Protein AF-A0A1V4WQD2-F1 (afdb_monomer_lite)

Structure (mmCIF, N/CA/C/O backbone):
data_AF-A0A1V4WQD2-F1
#
_entry.id   AF-A0A1V4WQD2-F1
#
loop_
_atom_site.group_PDB
_atom_site.id
_atom_site.type_symbol
_atom_site.label_atom_id
_atom_site.label_alt_id
_atom_site.label_comp_id
_atom_site.label_asym_id
_atom_site.label_entity_id
_atom_site.label_seq_id
_atom_site.pdbx_PDB_ins_code
_atom_site.Cartn_x
_atom_site.Cartn_y
_atom_site.Cartn_z
_atom_site.occupancy
_atom_site.B_iso_or_equiv
_atom_site.auth_seq_id
_atom_site.auth_comp_id
_atom_site.auth_asym_id
_atom_site.auth_atom_id
_atom_site.pdbx_PDB_model_num
ATOM 1 N N . MET A 1 1 ? 2.111 0.307 -29.777 1.00 83.81 1 MET A N 1
ATOM 2 C CA . MET A 1 1 ? 3.074 1.424 -29.918 1.00 83.81 1 MET A CA 1
ATOM 3 C C . MET A 1 1 ? 4.404 0.947 -29.362 1.00 83.81 1 MET A C 1
ATOM 5 O O . MET A 1 1 ? 4.352 0.150 -28.430 1.00 83.81 1 MET A O 1
ATOM 9 N N . PRO A 1 2 ? 5.554 1.345 -29.926 1.00 93.31 2 PRO A N 1
ATOM 10 C CA . PRO A 1 2 ? 6.837 0.955 -29.360 1.00 93.31 2 PRO A CA 1
ATOM 11 C C . PRO A 1 2 ? 7.039 1.595 -27.981 1.00 93.31 2 PRO A C 1
ATOM 13 O O . PRO A 1 2 ? 6.457 2.643 -27.670 1.00 93.31 2 PRO A O 1
ATOM 16 N N . CYS A 1 3 ? 7.816 0.911 -27.145 1.00 96.25 3 CYS A N 1
ATOM 17 C CA . CYS A 1 3 ? 8.108 1.308 -25.774 1.00 96.25 3 CYS A CA 1
ATOM 18 C C . CYS A 1 3 ? 9.620 1.373 -25.584 1.00 96.25 3 CYS A C 1
ATOM 20 O O . CYS A 1 3 ? 10.359 0.558 -26.141 1.00 96.25 3 CYS A O 1
ATOM 22 N N . TYR A 1 4 ? 10.071 2.337 -24.793 1.00 96.38 4 TYR A N 1
ATOM 23 C CA . TYR A 1 4 ? 11.485 2.623 -24.623 1.00 96.38 4 TYR A CA 1
ATOM 24 C C . TYR A 1 4 ? 11.831 2.908 -23.168 1.00 96.38 4 TYR A C 1
ATOM 26 O O . TYR A 1 4 ? 10.978 3.314 -22.373 1.00 96.38 4 TYR A O 1
ATOM 34 N N . ILE A 1 5 ? 13.105 2.711 -22.844 1.00 95.62 5 ILE A N 1
ATOM 35 C CA . ILE A 1 5 ? 13.717 3.128 -21.587 1.00 95.62 5 ILE A CA 1
ATOM 36 C C . ILE A 1 5 ? 14.901 4.031 -21.891 1.00 95.62 5 ILE A C 1
ATOM 38 O O . ILE A 1 5 ? 15.760 3.679 -22.703 1.00 95.62 5 ILE A O 1
ATOM 42 N N . ASP A 1 6 ? 14.923 5.197 -21.252 1.00 93.81 6 ASP A N 1
ATOM 43 C CA . ASP A 1 6 ? 16.019 6.152 -21.388 1.00 93.81 6 ASP A CA 1
ATOM 44 C C . ASP A 1 6 ? 17.258 5.751 -20.563 1.00 93.81 6 ASP A C 1
ATOM 46 O O . ASP A 1 6 ? 17.245 4.812 -19.764 1.00 93.81 6 ASP A O 1
ATOM 50 N N . SER A 1 7 ? 18.357 6.493 -20.717 1.00 90.62 7 SER A N 1
ATOM 51 C CA . SER A 1 7 ? 19.594 6.258 -19.954 1.00 90.62 7 SER A CA 1
ATOM 52 C C . SER A 1 7 ? 19.452 6.447 -18.435 1.00 90.62 7 SER A C 1
ATOM 54 O O . SER A 1 7 ? 20.371 6.104 -17.693 1.00 90.62 7 SER A O 1
ATOM 56 N N . LEU A 1 8 ? 18.346 7.034 -17.971 1.00 90.00 8 LEU A N 1
ATOM 57 C CA . LEU A 1 8 ? 18.023 7.234 -16.557 1.00 90.00 8 LEU A CA 1
ATOM 58 C C . LEU A 1 8 ? 17.105 6.126 -16.011 1.00 90.00 8 LEU A C 1
ATOM 60 O O . LEU A 1 8 ? 16.830 6.109 -14.813 1.00 90.00 8 LEU A O 1
ATOM 64 N N . GLY A 1 9 ? 16.655 5.195 -16.858 1.00 88.81 9 GLY A N 1
ATOM 65 C CA . GLY A 1 9 ? 15.749 4.111 -16.484 1.00 88.81 9 GLY A CA 1
ATOM 66 C C . GLY A 1 9 ? 14.262 4.471 -16.571 1.00 88.81 9 GLY A C 1
ATOM 67 O O . GLY A 1 9 ? 13.427 3.682 -16.126 1.00 88.81 9 GLY A O 1
ATOM 68 N N . ASN A 1 10 ? 13.899 5.627 -17.135 1.00 92.38 10 ASN A N 1
ATOM 69 C CA . ASN A 1 10 ? 12.502 6.032 -17.271 1.00 92.38 10 ASN A CA 1
ATOM 70 C C . ASN A 1 10 ? 11.845 5.334 -18.462 1.00 92.38 10 ASN A C 1
ATOM 72 O O . ASN A 1 10 ? 12.342 5.393 -19.585 1.00 92.38 10 ASN A O 1
ATOM 76 N N . TYR A 1 11 ? 10.686 4.725 -18.215 1.00 94.38 11 TYR A N 1
ATOM 77 C CA . TYR A 1 11 ? 9.846 4.111 -19.241 1.00 94.38 11 TYR A CA 1
ATOM 78 C C . TYR A 1 11 ? 8.962 5.144 -19.944 1.00 94.38 11 TYR A C 1
ATOM 80 O O . TYR A 1 11 ? 8.297 5.944 -19.280 1.00 94.38 11 TYR A O 1
ATOM 88 N N . TYR A 1 12 ? 8.867 5.059 -21.270 1.00 95.06 12 TYR A N 1
ATOM 89 C CA . TYR A 1 12 ? 7.917 5.838 -22.060 1.00 95.06 12 TYR A CA 1
ATOM 90 C C . TYR A 1 12 ? 7.437 5.083 -23.312 1.00 95.06 12 TYR A C 1
ATOM 92 O O . TYR A 1 12 ? 8.044 4.109 -23.758 1.00 95.06 12 TYR A O 1
ATOM 100 N N . THR A 1 13 ? 6.321 5.538 -23.883 1.00 95.44 13 THR A N 1
ATOM 101 C CA . THR A 1 13 ? 5.709 4.979 -25.100 1.00 95.44 13 THR A CA 1
ATOM 102 C C . THR A 1 13 ? 5.646 6.033 -26.194 1.00 95.44 13 THR A C 1
ATOM 104 O O . THR A 1 13 ? 5.331 7.185 -25.895 1.00 95.44 13 THR A O 1
ATOM 107 N N . GLY A 1 14 ? 5.851 5.651 -27.451 1.00 93.69 14 GLY A N 1
ATOM 108 C CA . GLY A 1 14 ? 5.819 6.588 -28.578 1.00 93.69 14 GLY A CA 1
ATOM 109 C C . GLY A 1 14 ? 7.052 6.431 -29.449 1.00 93.69 14 GLY A C 1
ATOM 110 O O . GLY A 1 14 ? 7.576 5.332 -29.542 1.00 93.69 14 GLY A O 1
ATOM 111 N N . ASP A 1 15 ? 7.504 7.508 -30.084 1.00 94.38 15 ASP A N 1
ATOM 112 C CA . ASP A 1 15 ? 8.712 7.482 -30.909 1.00 94.38 15 ASP A CA 1
ATOM 113 C C . ASP A 1 15 ? 9.982 7.517 -30.053 1.00 94.38 15 ASP A C 1
ATOM 115 O O . ASP A 1 15 ? 10.004 8.128 -28.984 1.00 94.38 15 ASP A O 1
ATOM 119 N N . LYS A 1 16 ? 11.060 6.900 -30.549 1.00 93.50 16 LYS A N 1
ATOM 120 C CA . LYS A 1 16 ? 12.373 6.928 -29.896 1.00 93.50 16 LYS A CA 1
ATOM 121 C C . LYS A 1 16 ? 12.883 8.370 -29.788 1.00 93.50 16 LYS A C 1
ATOM 123 O O . LYS A 1 16 ? 13.132 9.014 -30.808 1.00 93.50 16 LYS A O 1
ATOM 128 N N . ILE A 1 17 ? 13.068 8.855 -28.561 1.00 93.06 17 ILE A N 1
ATOM 129 C CA . ILE A 1 17 ? 13.433 10.252 -28.278 1.00 93.06 17 ILE A CA 1
ATOM 130 C C . ILE A 1 17 ? 14.952 10.455 -28.368 1.00 93.06 17 ILE A C 1
ATOM 132 O O . ILE A 1 17 ? 15.415 11.426 -28.971 1.00 93.06 17 ILE A O 1
ATOM 136 N N . HIS A 1 18 ? 15.749 9.535 -27.819 1.00 93.50 18 HIS A N 1
ATOM 137 C CA . HIS A 1 18 ? 17.209 9.610 -27.826 1.00 93.50 18 HIS A CA 1
ATOM 138 C C . HIS A 1 18 ? 17.848 8.351 -28.408 1.00 93.50 18 HIS A C 1
ATOM 140 O O . HIS A 1 18 ? 17.342 7.241 -28.292 1.00 93.50 18 HIS A O 1
ATOM 146 N N . TRP A 1 19 ? 19.023 8.501 -29.028 1.00 92.50 19 TRP A N 1
ATOM 147 C CA . TRP A 1 19 ? 19.719 7.394 -29.695 1.00 92.50 19 TRP A CA 1
ATOM 148 C C . TRP A 1 19 ? 20.116 6.250 -28.742 1.00 92.50 19 TRP A C 1
ATOM 150 O O . TRP A 1 19 ? 20.151 5.096 -29.175 1.00 92.50 19 TRP A O 1
ATOM 160 N N . GLN A 1 20 ? 20.361 6.564 -27.465 1.00 94.25 20 GLN A N 1
ATOM 161 C CA . GLN A 1 20 ? 20.732 5.609 -26.410 1.00 94.25 20 GLN A CA 1
ATOM 162 C C . GLN A 1 20 ? 19.543 4.824 -25.859 1.00 94.25 20 GLN A C 1
ATOM 164 O O . GLN A 1 20 ? 19.758 3.848 -25.148 1.00 94.25 20 GLN A O 1
ATOM 169 N N . ASP A 1 21 ? 18.313 5.223 -26.189 1.00 94.62 21 ASP A N 1
ATOM 170 C CA . ASP A 1 21 ? 17.135 4.612 -25.589 1.00 94.62 21 ASP A CA 1
ATOM 171 C C . ASP A 1 21 ? 16.989 3.164 -26.047 1.00 94.62 21 ASP A C 1
ATOM 173 O O . ASP A 1 21 ? 17.134 2.832 -27.236 1.00 94.62 21 ASP A O 1
ATOM 177 N N . GLN A 1 22 ? 16.708 2.303 -25.079 1.00 94.94 22 GLN A N 1
ATOM 178 C CA . GLN A 1 22 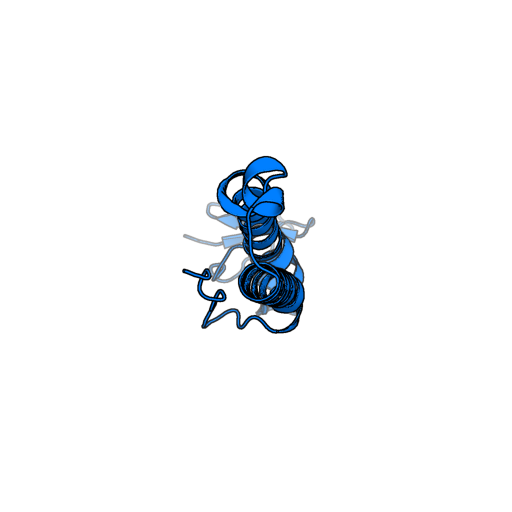? 16.534 0.879 -25.286 1.00 94.94 22 GLN A CA 1
ATOM 179 C C . GLN A 1 22 ? 15.072 0.596 -25.609 1.00 94.94 22 GLN A C 1
ATOM 181 O O . GLN A 1 22 ? 14.195 0.948 -24.828 1.00 94.94 22 GLN A O 1
ATOM 186 N N . GLU A 1 23 ? 14.810 -0.063 -26.736 1.00 95.88 23 GLU A N 1
ATOM 187 C CA . GLU A 1 23 ? 13.476 -0.590 -27.028 1.00 95.88 23 GLU A CA 1
ATOM 188 C C . GLU A 1 23 ? 13.176 -1.773 -26.105 1.00 95.88 23 GLU A C 1
ATOM 190 O O . GLU A 1 23 ? 14.009 -2.670 -25.936 1.00 95.88 23 GLU A O 1
ATOM 195 N N . VAL A 1 24 ? 11.994 -1.761 -25.496 1.00 96.19 24 VAL A N 1
ATOM 196 C CA . VAL A 1 24 ? 11.546 -2.769 -24.532 1.00 96.19 24 VAL A CA 1
ATOM 197 C C . VAL A 1 24 ? 10.110 -3.206 -24.833 1.00 96.19 24 VAL A C 1
ATOM 199 O O . VAL A 1 24 ? 9.358 -2.464 -25.469 1.00 96.19 24 VAL A O 1
ATOM 202 N N . PRO A 1 25 ? 9.683 -4.394 -24.371 1.00 95.94 25 PRO A N 1
ATOM 203 C CA . PRO A 1 25 ? 8.274 -4.768 -24.364 1.00 95.94 25 PRO A CA 1
ATOM 204 C C . PRO A 1 25 ? 7.433 -3.795 -23.531 1.00 95.94 25 PRO A C 1
ATOM 206 O O . PRO A 1 25 ? 7.948 -3.107 -22.647 1.00 95.94 25 PRO A O 1
ATOM 209 N N . GLU A 1 26 ? 6.120 -3.801 -23.755 1.00 95.00 26 GLU A N 1
ATOM 210 C CA . GLU A 1 26 ? 5.176 -3.037 -22.939 1.00 95.00 26 GLU A CA 1
ATOM 211 C C . GLU A 1 26 ? 5.322 -3.388 -21.454 1.00 95.00 26 GLU A C 1
ATOM 213 O O . GLU A 1 26 ? 5.458 -4.558 -21.079 1.00 95.00 26 GLU A O 1
ATOM 218 N N . ARG A 1 27 ? 5.334 -2.355 -20.608 1.00 94.88 27 ARG A N 1
ATOM 219 C CA . ARG A 1 27 ? 5.491 -2.523 -19.166 1.00 94.88 27 ARG A CA 1
ATOM 220 C C . ARG A 1 27 ? 4.196 -3.077 -18.553 1.00 94.88 27 ARG A C 1
ATOM 222 O O . ARG A 1 27 ? 3.175 -2.402 -18.671 1.00 94.88 27 ARG A O 1
ATOM 229 N N . PRO A 1 28 ? 4.229 -4.214 -17.826 1.00 93.19 28 PRO A N 1
ATOM 230 C CA . PRO A 1 28 ? 3.018 -4.819 -17.264 1.00 93.19 28 PRO A CA 1
ATOM 231 C C . PRO A 1 28 ? 2.285 -3.924 -16.258 1.00 93.19 28 PRO A C 1
ATOM 233 O O . PRO A 1 28 ? 1.062 -3.827 -16.281 1.00 93.19 28 PRO A O 1
ATOM 236 N N . SER A 1 29 ? 3.027 -3.258 -15.368 1.00 91.12 29 SER A N 1
ATOM 237 C CA . SER A 1 29 ? 2.484 -2.274 -14.427 1.00 91.12 29 SER A CA 1
ATOM 238 C C . SER A 1 29 ? 3.560 -1.265 -13.996 1.00 91.12 29 SER A C 1
ATOM 240 O O . SER A 1 29 ? 4.753 -1.518 -14.196 1.00 91.12 29 SER A O 1
ATOM 242 N N . PRO A 1 30 ? 3.189 -0.127 -13.379 1.00 91.19 30 PRO A N 1
ATOM 243 C CA . PRO A 1 30 ? 4.148 0.863 -12.878 1.00 91.19 30 PRO A CA 1
ATOM 244 C C . PRO A 1 30 ? 5.179 0.310 -11.885 1.00 91.19 30 PRO A C 1
ATOM 246 O O . PRO A 1 30 ? 6.239 0.910 -11.727 1.00 91.19 30 PRO A O 1
ATOM 249 N N . TYR A 1 31 ? 4.886 -0.834 -11.263 1.00 93.50 31 TYR A N 1
ATOM 250 C CA . TYR A 1 31 ? 5.739 -1.502 -10.279 1.00 93.50 31 TYR A CA 1
ATOM 251 C C . TYR A 1 31 ? 6.724 -2.481 -10.905 1.00 93.50 31 TYR A C 1
ATOM 253 O O . TYR A 1 31 ? 7.395 -3.202 -10.186 1.00 93.50 31 TYR A O 1
ATOM 261 N N . TYR A 1 32 ? 6.817 -2.547 -12.232 1.00 93.81 32 TYR A N 1
ATOM 262 C CA . TYR A 1 32 ? 7.862 -3.312 -12.897 1.00 93.81 32 TYR A CA 1
ATOM 263 C C . TYR A 1 32 ? 8.997 -2.385 -13.311 1.00 93.81 32 TYR A C 1
ATOM 265 O O . TYR A 1 32 ? 8.784 -1.341 -13.937 1.00 93.81 32 TYR A O 1
ATOM 273 N N . ARG A 1 33 ? 10.220 -2.806 -13.002 1.00 93.69 33 ARG A N 1
ATOM 274 C CA . ARG A 1 33 ? 11.453 -2.173 -13.467 1.00 93.69 33 ARG A CA 1
ATOM 275 C C . ARG A 1 33 ? 12.131 -3.067 -14.490 1.00 93.69 33 ARG A C 1
ATOM 277 O O . ARG A 1 33 ? 12.086 -4.291 -14.386 1.00 93.69 33 ARG A O 1
ATOM 284 N N . TRP A 1 34 ? 12.755 -2.461 -15.486 1.00 93.62 34 TRP A N 1
ATOM 285 C CA . TRP A 1 34 ? 13.527 -3.212 -16.463 1.00 93.62 34 TRP A CA 1
ATOM 286 C C . TRP A 1 34 ? 14.904 -3.515 -15.896 1.00 93.62 34 TRP A C 1
ATOM 288 O O . TRP A 1 34 ? 15.640 -2.605 -15.513 1.00 93.62 34 TRP A O 1
ATOM 298 N N . ALA A 1 35 ? 15.242 -4.794 -15.820 1.00 90.81 35 ALA A N 1
ATOM 299 C CA . ALA A 1 35 ? 16.529 -5.258 -15.337 1.00 90.81 35 ALA A CA 1
AT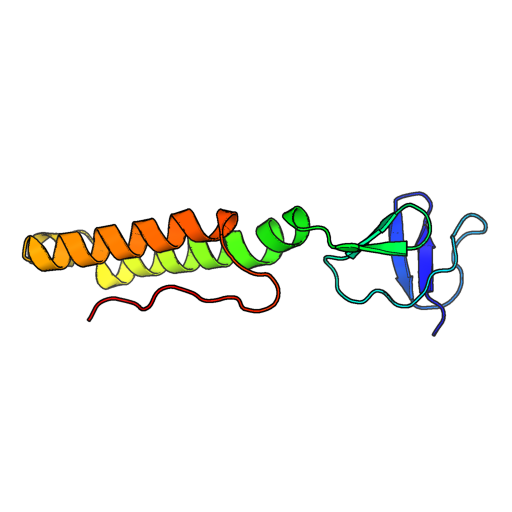OM 300 C C . ALA A 1 35 ? 16.944 -6.496 -16.133 1.00 90.81 35 ALA A C 1
ATOM 302 O O . ALA A 1 35 ? 16.128 -7.375 -16.403 1.00 90.81 35 ALA A O 1
ATOM 303 N N . GLU A 1 36 ? 18.215 -6.551 -16.532 1.00 89.31 36 GLU A N 1
ATOM 304 C CA . GLU A 1 36 ? 18.806 -7.736 -17.177 1.00 89.31 36 GLU A CA 1
ATOM 305 C C . GLU A 1 36 ? 18.048 -8.215 -18.435 1.00 89.31 36 GLU A C 1
ATOM 307 O O . GLU A 1 36 ? 18.040 -9.395 -18.769 1.00 89.31 36 GLU A O 1
ATOM 312 N N . GLY A 1 37 ? 17.407 -7.290 -19.160 1.00 91.62 37 GLY A N 1
ATOM 313 C CA . GLY A 1 37 ? 16.664 -7.607 -20.383 1.00 91.62 37 GLY A CA 1
ATOM 314 C C . GLY A 1 37 ? 15.251 -8.156 -20.157 1.00 91.62 37 GLY A C 1
ATOM 315 O O . GLY A 1 37 ? 14.667 -8.702 -21.092 1.00 91.62 37 GLY A O 1
ATOM 316 N N . SER A 1 38 ? 14.694 -8.021 -18.950 1.00 95.25 38 SER A N 1
ATOM 317 C CA . SER A 1 38 ? 13.312 -8.405 -18.647 1.00 95.25 38 SER A CA 1
ATOM 318 C C . SER A 1 38 ? 12.643 -7.461 -17.642 1.00 95.25 38 SER A C 1
ATOM 320 O O . SER A 1 38 ? 13.300 -6.689 -16.940 1.00 95.25 38 SER A O 1
ATOM 322 N N . TRP A 1 39 ? 11.310 -7.510 -17.579 1.00 95.12 39 TRP A N 1
ATOM 323 C CA . TRP A 1 39 ? 10.537 -6.810 -16.557 1.00 95.12 39 TRP A CA 1
ATOM 324 C C . TRP A 1 39 ? 10.586 -7.587 -15.241 1.00 95.12 39 TRP A C 1
ATOM 326 O O . TRP A 1 39 ? 10.102 -8.714 -15.166 1.00 95.12 39 TRP A O 1
ATOM 336 N N . ALA A 1 40 ? 11.123 -6.962 -14.197 1.00 94.12 40 ALA A N 1
ATOM 337 C CA . ALA A 1 40 ? 11.154 -7.497 -12.843 1.00 94.12 40 ALA A CA 1
ATOM 338 C C . ALA A 1 40 ? 10.192 -6.709 -11.948 1.00 94.12 40 ALA A C 1
ATOM 340 O O . ALA A 1 40 ? 10.226 -5.477 -11.933 1.00 94.12 40 ALA A O 1
ATOM 341 N N . PHE A 1 41 ? 9.347 -7.416 -11.197 1.00 93.25 41 PHE A N 1
ATOM 342 C CA . PHE A 1 41 ? 8.457 -6.795 -10.220 1.00 93.25 41 PHE A CA 1
ATOM 343 C C . PHE A 1 41 ? 9.271 -6.172 -9.079 1.00 93.25 41 PHE A C 1
ATOM 345 O O . PHE A 1 41 ? 10.109 -6.825 -8.455 1.00 93.25 41 PHE A O 1
ATOM 352 N N . ASP A 1 42 ? 9.022 -4.898 -8.816 1.00 93.31 42 ASP A N 1
ATOM 353 C CA . ASP A 1 42 ? 9.603 -4.116 -7.738 1.00 93.31 42 ASP A CA 1
ATOM 354 C C . ASP A 1 42 ? 8.610 -4.060 -6.573 1.00 93.31 42 ASP A C 1
ATOM 356 O O . ASP A 1 42 ? 7.696 -3.229 -6.518 1.00 93.31 42 ASP A O 1
ATOM 360 N N . ARG A 1 43 ? 8.798 -4.990 -5.629 1.00 92.00 43 ARG A N 1
ATOM 361 C CA . ARG A 1 43 ? 7.942 -5.101 -4.447 1.00 92.00 43 ARG A CA 1
ATOM 362 C C . ARG A 1 43 ? 7.971 -3.824 -3.613 1.00 92.00 43 ARG A C 1
ATOM 364 O O . ARG A 1 43 ? 6.935 -3.431 -3.092 1.00 92.00 43 ARG A O 1
ATOM 371 N N . ASP A 1 44 ? 9.119 -3.167 -3.481 1.00 92.31 44 ASP A N 1
ATOM 372 C CA . ASP A 1 44 ? 9.223 -1.965 -2.654 1.00 92.31 44 ASP A CA 1
ATOM 373 C C . ASP A 1 44 ? 8.520 -0.770 -3.293 1.00 92.31 44 ASP A C 1
ATOM 375 O O . ASP A 1 44 ? 7.869 -0.002 -2.578 1.00 92.31 44 ASP A O 1
ATOM 379 N N . ALA A 1 45 ? 8.595 -0.626 -4.618 1.00 92.38 45 ALA A N 1
ATOM 380 C CA . ALA A 1 45 ? 7.829 0.387 -5.339 1.00 92.38 45 ALA A CA 1
ATOM 381 C C . ALA A 1 45 ? 6.320 0.199 -5.123 1.00 92.38 45 ALA A C 1
ATOM 383 O O . ALA A 1 45 ? 5.631 1.154 -4.763 1.00 92.38 45 ALA A O 1
ATOM 384 N N . TRP A 1 46 ? 5.826 -1.034 -5.258 1.00 94.00 46 TRP A N 1
ATOM 385 C CA . TRP A 1 46 ? 4.424 -1.371 -5.006 1.00 94.00 46 TRP A CA 1
ATOM 386 C C . TRP A 1 46 ? 4.004 -1.123 -3.548 1.00 94.00 46 TRP A C 1
ATOM 388 O O . TRP A 1 46 ? 3.008 -0.446 -3.292 1.00 94.00 46 TRP A O 1
ATOM 398 N N . LEU A 1 47 ? 4.792 -1.591 -2.574 1.00 94.25 47 LEU A N 1
ATOM 399 C CA . LEU A 1 47 ? 4.505 -1.371 -1.154 1.00 94.25 47 LEU A CA 1
ATOM 400 C C . LEU A 1 47 ? 4.443 0.116 -0.795 1.00 94.25 47 LEU A C 1
ATOM 402 O O . LEU A 1 47 ? 3.625 0.510 0.030 1.00 94.25 47 LEU A O 1
ATOM 406 N N . ASN A 1 48 ? 5.340 0.931 -1.354 1.00 93.69 48 ASN A N 1
ATOM 407 C CA . ASN A 1 48 ? 5.393 2.365 -1.077 1.00 93.69 48 ASN A CA 1
ATOM 408 C C . ASN A 1 48 ? 4.263 3.145 -1.747 1.00 93.69 48 ASN A C 1
ATOM 410 O O . ASN A 1 48 ? 3.814 4.136 -1.177 1.00 93.69 48 ASN A O 1
ATOM 414 N N . ALA A 1 49 ? 3.839 2.730 -2.939 1.00 92.56 49 ALA A N 1
ATOM 415 C CA . ALA A 1 49 ? 2.811 3.429 -3.699 1.00 92.56 49 ALA A CA 1
ATOM 416 C C . ALA A 1 49 ? 1.390 3.079 -3.238 1.00 92.56 49 ALA A C 1
ATOM 418 O O . ALA A 1 49 ? 0.567 3.983 -3.117 1.00 92.56 49 ALA A O 1
ATOM 419 N N . ASP A 1 50 ? 1.127 1.804 -2.933 1.00 91.31 50 ASP A N 1
ATOM 420 C CA . ASP A 1 50 ? -0.237 1.319 -2.688 1.00 91.31 50 ASP A CA 1
ATOM 421 C C . ASP A 1 50 ? -0.448 0.878 -1.237 1.00 91.31 50 ASP A C 1
ATOM 423 O O . ASP A 1 50 ? -1.349 1.358 -0.550 1.00 91.31 50 ASP A O 1
ATOM 427 N N . ILE A 1 51 ? 0.407 -0.018 -0.735 1.00 94.06 51 ILE A N 1
ATOM 428 C CA . ILE A 1 51 ? 0.120 -0.739 0.515 1.00 94.06 51 ILE A CA 1
ATOM 429 C C . ILE A 1 51 ? 0.350 0.119 1.756 1.00 94.06 51 ILE A C 1
ATOM 431 O O . ILE A 1 51 ? -0.510 0.196 2.631 1.00 94.06 51 ILE A O 1
ATOM 435 N N . ARG A 1 52 ? 1.511 0.765 1.876 1.00 95.69 52 ARG A N 1
ATOM 436 C CA . ARG A 1 52 ? 1.831 1.607 3.038 1.00 95.69 52 ARG A CA 1
ATOM 437 C C . ARG A 1 52 ? 0.875 2.809 3.138 1.00 95.69 52 ARG A C 1
ATOM 439 O O . ARG A 1 52 ? 0.378 3.030 4.241 1.00 95.69 52 ARG A O 1
ATOM 446 N N . PRO A 1 53 ? 0.539 3.521 2.040 1.00 95.62 53 PRO A N 1
ATOM 447 C CA . PRO A 1 53 ? -0.454 4.593 2.086 1.00 95.62 53 PRO A CA 1
ATOM 448 C C . PRO A 1 53 ? -1.849 4.118 2.494 1.00 95.62 53 PRO A C 1
ATOM 450 O O . PRO A 1 53 ? -2.485 4.771 3.318 1.00 95.62 53 PRO A O 1
ATOM 453 N N . GLU A 1 54 ? -2.319 2.978 1.980 1.00 95.50 54 GLU A N 1
ATOM 454 C CA . GLU A 1 54 ? -3.638 2.454 2.356 1.00 95.50 54 GLU A CA 1
ATOM 455 C C . GLU A 1 54 ? -3.678 1.994 3.817 1.00 95.50 54 GLU A C 1
ATOM 457 O O . GLU A 1 54 ? -4.625 2.309 4.540 1.00 95.50 54 GLU A O 1
ATOM 462 N N . ARG A 1 55 ? -2.614 1.341 4.305 1.00 96.56 55 ARG A N 1
ATOM 463 C CA . ARG A 1 55 ? -2.458 1.019 5.731 1.00 96.56 55 ARG A CA 1
ATOM 464 C C . ARG A 1 55 ? -2.573 2.277 6.586 1.00 96.56 55 ARG A C 1
ATOM 466 O O . ARG A 1 55 ? -3.288 2.266 7.587 1.00 96.56 55 ARG A O 1
ATOM 473 N N . ASP A 1 56 ? -1.847 3.330 6.223 1.00 97.44 56 ASP A N 1
ATOM 474 C CA . ASP A 1 56 ? -1.820 4.575 6.990 1.00 97.44 56 ASP A CA 1
ATOM 475 C C . ASP A 1 56 ? -3.198 5.250 6.965 1.00 97.44 56 ASP A C 1
ATOM 477 O O . ASP A 1 56 ? -3.714 5.621 8.018 1.00 97.44 56 ASP A O 1
ATOM 481 N N . ARG A 1 57 ? -3.869 5.272 5.805 1.00 97.38 57 ARG A N 1
ATOM 482 C CA . ARG A 1 57 ? -5.252 5.752 5.666 1.00 97.38 57 ARG A CA 1
ATOM 483 C C . ARG A 1 57 ? -6.224 4.991 6.573 1.00 97.38 57 ARG A C 1
ATOM 485 O O . ARG A 1 57 ? -7.067 5.613 7.220 1.00 97.38 57 ARG A O 1
ATOM 492 N N . LEU A 1 58 ? -6.131 3.661 6.615 1.00 96.75 58 LEU A N 1
ATOM 493 C CA . LEU A 1 58 ? -6.985 2.814 7.452 1.00 96.75 58 LEU A CA 1
ATOM 494 C C . LEU A 1 58 ? -6.704 3.033 8.941 1.00 96.75 58 LEU A C 1
ATOM 496 O O . LEU A 1 58 ? -7.645 3.147 9.723 1.00 96.75 58 LEU A O 1
ATOM 500 N N . LEU A 1 59 ? -5.434 3.128 9.343 1.00 97.44 59 LEU A N 1
ATOM 501 C CA . LEU A 1 59 ? -5.057 3.434 10.726 1.00 97.44 59 LEU A CA 1
ATOM 502 C C . LEU A 1 59 ? -5.583 4.808 11.163 1.00 97.44 59 LEU A C 1
ATOM 504 O O . LEU A 1 59 ? -6.174 4.912 12.241 1.00 97.44 59 LEU A O 1
ATOM 508 N N . ASP A 1 60 ? -5.442 5.826 10.315 1.00 98.00 60 ASP A N 1
ATOM 509 C CA . ASP A 1 60 ? -5.959 7.170 10.574 1.00 98.00 60 ASP A CA 1
ATOM 510 C C . ASP A 1 60 ? -7.487 7.168 10.689 1.00 98.00 60 ASP A C 1
ATOM 512 O O . ASP A 1 60 ? -8.057 7.761 11.606 1.00 98.00 60 ASP A O 1
ATOM 516 N N . GLU A 1 61 ? -8.178 6.466 9.790 1.00 96.88 61 GLU A N 1
ATOM 517 C CA . GLU A 1 61 ? -9.632 6.329 9.837 1.00 96.88 61 GLU A CA 1
ATOM 518 C C . G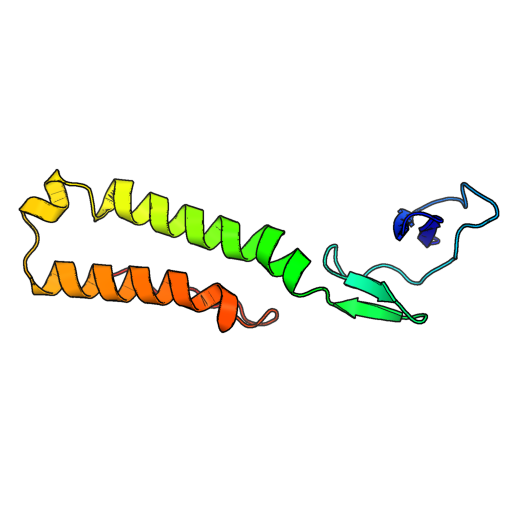LU A 1 61 ? -10.104 5.669 11.139 1.00 96.88 61 GLU A C 1
ATOM 520 O O . GLU A 1 61 ? -11.064 6.144 11.758 1.00 96.88 61 GLU A O 1
ATOM 525 N N . VAL A 1 62 ? -9.413 4.615 11.583 1.00 96.31 62 VAL A N 1
ATOM 526 C CA . VAL A 1 62 ? -9.687 3.944 12.860 1.00 96.31 62 VAL A CA 1
ATOM 527 C C . VAL A 1 62 ? -9.552 4.916 14.015 1.00 96.31 62 VAL A C 1
ATOM 529 O O . VAL A 1 62 ? -10.486 5.058 14.805 1.00 96.31 62 VAL A O 1
ATOM 532 N N . ASP A 1 63 ? -8.416 5.599 14.113 1.00 96.44 63 ASP A N 1
ATOM 533 C CA . ASP A 1 63 ? -8.127 6.472 15.247 1.00 96.44 63 ASP A CA 1
ATOM 534 C C . ASP A 1 63 ? -9.034 7.715 15.263 1.00 96.44 63 ASP A C 1
ATOM 536 O O . ASP A 1 63 ? -9.457 8.150 16.335 1.00 96.44 63 ASP A O 1
ATOM 540 N N . LEU A 1 64 ? -9.432 8.238 14.100 1.00 96.31 64 LEU A N 1
ATOM 541 C CA . LEU A 1 64 ? -10.341 9.385 14.006 1.00 96.31 64 LEU A CA 1
ATOM 542 C C . LEU A 1 64 ? -11.804 9.014 14.279 1.00 96.31 64 LEU A C 1
ATOM 544 O O . LEU A 1 64 ? -12.502 9.718 15.019 1.00 96.31 64 LEU A O 1
ATOM 548 N N . LYS A 1 65 ? -12.303 7.930 13.674 1.00 95.56 65 LYS A N 1
ATOM 549 C CA . LYS A 1 65 ? -13.740 7.618 13.679 1.00 95.56 65 LYS A CA 1
ATOM 550 C C . LYS A 1 65 ? -14.150 6.626 14.753 1.00 95.56 65 LYS A C 1
ATOM 552 O O . LYS A 1 65 ? -15.277 6.738 15.234 1.00 95.56 65 LYS A O 1
ATOM 557 N N . TYR A 1 66 ? -13.304 5.670 15.123 1.00 94.81 66 TYR A N 1
ATOM 558 C CA . TYR A 1 66 ? -13.702 4.527 15.956 1.00 94.81 66 TYR A CA 1
ATOM 559 C C . TYR A 1 66 ? -12.987 4.505 17.305 1.00 94.81 66 TYR A C 1
ATOM 561 O O . TYR A 1 66 ? -13.631 4.300 18.330 1.00 94.81 66 TYR A O 1
ATOM 569 N N . CYS A 1 67 ? -11.688 4.798 17.323 1.00 95.31 67 CYS A N 1
ATOM 570 C CA . CYS A 1 67 ? -10.831 4.751 18.506 1.00 95.31 67 CYS A CA 1
ATOM 571 C C . CYS A 1 67 ? -10.409 6.135 19.019 1.00 95.31 67 CYS A C 1
ATOM 573 O O . CYS A 1 67 ? -9.414 6.242 19.737 1.00 95.31 67 CYS A O 1
ATOM 575 N N . ASN A 1 68 ? -11.156 7.190 18.686 1.00 96.12 68 ASN A N 1
ATOM 576 C CA . ASN A 1 68 ? -10.899 8.516 19.244 1.00 96.12 68 ASN A CA 1
ATOM 577 C C . ASN A 1 68 ? -11.102 8.532 20.770 1.00 96.12 68 ASN A C 1
ATOM 579 O O . ASN A 1 68 ? -11.728 7.637 21.337 1.00 96.12 68 ASN A O 1
ATOM 583 N N . ALA A 1 69 ? -10.582 9.558 21.446 1.00 96.06 69 ALA A N 1
ATOM 584 C CA . ALA A 1 69 ? -10.560 9.610 22.910 1.00 96.06 69 ALA A CA 1
ATOM 585 C C . ALA A 1 69 ? -11.950 9.464 23.562 1.00 96.06 69 ALA A C 1
ATOM 587 O O . ALA A 1 69 ? -12.071 8.793 24.587 1.00 96.06 69 ALA A O 1
ATOM 588 N N . GLU A 1 70 ? -12.995 10.045 22.964 1.00 96.12 70 GLU A N 1
ATOM 589 C CA . GLU A 1 70 ? -14.366 9.973 23.484 1.00 96.12 70 GLU A CA 1
ATOM 590 C C . GLU A 1 70 ? -14.920 8.546 23.410 1.00 96.12 70 GLU A C 1
ATOM 592 O O . GLU A 1 70 ? -15.381 8.004 24.417 1.00 96.12 70 GLU A O 1
ATOM 597 N N . LYS A 1 71 ? -14.814 7.902 22.241 1.00 95.31 71 LYS A N 1
ATOM 598 C CA . LYS A 1 71 ? -15.263 6.515 22.045 1.00 95.31 71 LYS A CA 1
ATOM 599 C C . LYS A 1 71 ? -14.419 5.534 22.849 1.00 95.31 71 LYS A C 1
ATOM 601 O O . LYS A 1 71 ? -14.951 4.652 23.518 1.00 95.31 71 LYS A O 1
ATOM 606 N N . TRP A 1 72 ? -13.105 5.730 22.860 1.00 95.06 72 TRP A N 1
ATOM 607 C CA . TRP A 1 72 ? -12.181 4.901 23.625 1.00 95.06 72 TRP A CA 1
ATOM 608 C C . TRP A 1 72 ? -12.456 4.966 25.131 1.00 95.06 72 TRP A C 1
ATOM 610 O O . TRP A 1 72 ? -12.312 3.965 25.833 1.00 95.06 72 TRP A O 1
ATOM 620 N N . GLY A 1 73 ? -12.872 6.121 25.653 1.00 95.50 73 GLY A N 1
ATOM 621 C CA . GLY A 1 73 ? -13.211 6.286 27.066 1.00 95.50 73 GLY A CA 1
ATOM 622 C C . GLY A 1 73 ? -14.365 5.390 27.523 1.00 95.50 73 GLY A C 1
ATOM 623 O O . GLY A 1 73 ? -14.320 4.874 28.639 1.00 95.50 73 GLY A O 1
ATOM 624 N N . VAL A 1 74 ? -15.353 5.162 26.653 1.00 96.25 74 VAL A N 1
ATOM 625 C CA . VAL A 1 74 ? -16.572 4.397 26.970 1.00 96.25 74 VAL A CA 1
ATOM 626 C C . VAL A 1 74 ? -16.512 2.923 26.557 1.00 96.25 74 VAL A C 1
ATOM 628 O O . VAL A 1 74 ? -17.329 2.137 27.026 1.00 96.25 74 VAL A O 1
ATOM 631 N N . MET A 1 75 ? -15.539 2.533 25.727 1.00 96.25 75 MET A N 1
ATOM 632 C CA . MET A 1 75 ? -15.330 1.139 25.325 1.00 96.25 75 MET A CA 1
ATOM 633 C C . MET A 1 75 ? -14.919 0.242 26.499 1.00 96.25 75 MET A C 1
ATOM 635 O O . MET A 1 75 ? -14.047 0.582 27.317 1.00 96.25 75 MET A O 1
ATOM 639 N N . THR A 1 76 ? -15.484 -0.960 26.506 1.00 96.94 76 THR A N 1
ATOM 640 C CA . THR A 1 76 ? -15.076 -2.080 27.352 1.00 96.94 76 THR A CA 1
ATOM 641 C C . THR A 1 76 ? -13.656 -2.541 27.017 1.00 96.94 76 THR A C 1
ATOM 643 O O . THR A 1 76 ? -13.103 -2.253 25.953 1.00 96.94 76 THR A O 1
ATOM 646 N N . SER A 1 77 ? -13.045 -3.302 27.926 1.00 95.81 77 SER A N 1
ATOM 647 C CA . SER A 1 77 ? -11.730 -3.902 27.675 1.00 95.81 77 SER A CA 1
ATOM 648 C C . SER A 1 77 ? -11.743 -4.829 26.454 1.00 95.81 77 SER A C 1
ATOM 650 O O . SER A 1 77 ? -10.807 -4.788 25.664 1.00 95.81 77 SER A O 1
ATOM 652 N N . GLY A 1 78 ? -12.823 -5.596 26.259 1.00 95.81 78 GLY A N 1
ATOM 653 C CA . GLY A 1 78 ? -12.960 -6.501 25.116 1.00 95.81 78 GLY A CA 1
ATOM 654 C C . GLY A 1 78 ? 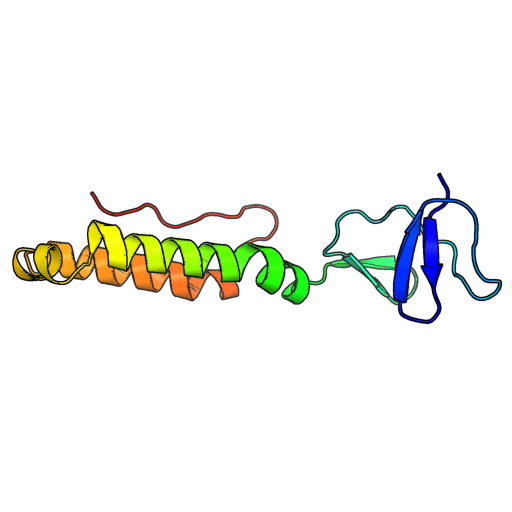-12.984 -5.760 23.778 1.00 95.81 78 GLY A C 1
ATOM 655 O O . GLY A 1 78 ? -12.238 -6.114 22.872 1.00 95.81 78 GLY A O 1
ATOM 656 N N . GLU A 1 79 ? -13.765 -4.682 23.674 1.00 95.50 79 GLU A N 1
ATOM 657 C CA . GLU A 1 79 ? -13.802 -3.845 22.464 1.00 95.50 79 GLU A CA 1
ATOM 658 C C . GLU A 1 79 ? -12.434 -3.215 22.179 1.00 95.50 79 GLU A C 1
ATOM 660 O O . GLU A 1 79 ? -11.953 -3.242 21.046 1.00 95.50 79 GLU A O 1
ATOM 665 N N . LYS A 1 80 ? -11.753 -2.703 23.213 1.00 95.94 80 LYS A N 1
ATOM 666 C CA . LYS A 1 80 ? -10.397 -2.147 23.069 1.00 95.94 80 LYS A CA 1
ATOM 667 C C . LYS A 1 80 ? -9.408 -3.175 22.540 1.00 95.94 80 LYS A C 1
ATOM 669 O O . LYS A 1 80 ? -8.546 -2.821 21.738 1.00 95.94 80 LYS A O 1
ATOM 674 N N . ASP A 1 81 ? -9.503 -4.419 22.992 1.00 96.56 81 ASP A N 1
ATOM 675 C CA . ASP A 1 81 ? -8.596 -5.476 22.560 1.00 96.56 81 ASP A CA 1
ATOM 676 C C . ASP A 1 81 ? -8.875 -5.909 21.114 1.00 96.56 81 ASP A C 1
ATOM 678 O O . ASP A 1 81 ? -7.921 -6.082 20.357 1.00 96.56 81 ASP A O 1
ATOM 682 N N . LEU A 1 82 ? -10.141 -5.948 20.677 1.00 96.62 82 LEU A N 1
ATOM 683 C CA . LEU A 1 82 ? -10.489 -6.155 19.262 1.00 96.62 82 LEU A CA 1
ATOM 684 C C . LEU A 1 82 ? -9.864 -5.079 18.362 1.00 96.62 82 LEU A C 1
ATOM 686 O O . LEU A 1 82 ? -9.203 -5.401 17.374 1.00 96.62 82 LEU A O 1
ATOM 690 N N . TRP A 1 83 ? -9.996 -3.804 18.737 1.00 96.50 83 TRP A N 1
ATOM 691 C CA . TRP A 1 83 ? -9.414 -2.697 17.974 1.00 96.50 83 TRP A CA 1
ATOM 692 C C . TRP A 1 83 ? -7.883 -2.699 17.973 1.00 96.50 83 TRP A C 1
ATOM 694 O O . TRP A 1 83 ? -7.270 -2.366 16.958 1.00 96.50 83 TRP A O 1
ATOM 704 N N . LYS A 1 84 ? -7.233 -3.086 19.078 1.00 96.44 84 LYS A N 1
ATOM 705 C CA . LYS A 1 84 ? -5.769 -3.258 19.105 1.00 96.44 84 LYS A CA 1
ATOM 706 C C . LYS A 1 84 ? -5.327 -4.366 18.158 1.00 96.44 84 LYS A C 1
ATOM 708 O O . LYS A 1 84 ? -4.395 -4.139 17.392 1.00 96.44 84 LYS A O 1
ATOM 713 N N . THR A 1 85 ? -5.996 -5.517 18.189 1.00 97.00 85 THR A N 1
ATOM 714 C CA . THR A 1 85 ? -5.699 -6.645 17.297 1.00 97.00 85 THR A CA 1
ATOM 715 C C . THR A 1 85 ? -5.862 -6.244 15.838 1.00 97.00 85 THR A C 1
ATOM 717 O O . THR A 1 85 ? -4.953 -6.464 15.045 1.00 97.00 85 THR A O 1
ATOM 720 N N . TYR A 1 86 ? -6.961 -5.570 15.494 1.00 97.12 86 TYR A N 1
ATOM 721 C CA . TYR A 1 86 ? -7.187 -5.056 14.145 1.00 97.12 86 TYR A CA 1
ATOM 722 C C . TYR A 1 86 ? -6.073 -4.099 13.690 1.00 97.12 86 TYR A C 1
ATOM 724 O O . TYR A 1 86 ? -5.470 -4.281 12.632 1.00 97.12 86 TYR A O 1
ATOM 732 N N . LYS A 1 87 ? -5.730 -3.109 14.524 1.00 96.81 87 LYS A N 1
ATOM 733 C CA . LYS A 1 87 ? -4.652 -2.159 14.214 1.00 96.81 87 LYS A CA 1
ATOM 734 C C . LYS A 1 87 ? -3.276 -2.819 14.128 1.00 96.81 87 LYS A C 1
ATOM 736 O O . LYS A 1 87 ? -2.403 -2.281 13.450 1.00 96.81 87 LYS A O 1
ATOM 741 N N . GLN A 1 88 ? -3.047 -3.922 14.837 1.00 96.50 88 GLN A N 1
ATOM 742 C CA . GLN A 1 88 ? -1.811 -4.688 14.703 1.00 96.50 88 GLN A CA 1
ATOM 743 C C . GLN A 1 88 ? -1.791 -5.446 13.374 1.00 96.50 88 GLN A C 1
ATOM 745 O O . GLN A 1 88 ? -0.832 -5.293 12.628 1.00 96.50 88 GLN A O 1
ATOM 750 N N . ALA A 1 89 ? -2.883 -6.126 13.018 1.00 95.44 89 ALA A N 1
ATOM 751 C CA . ALA A 1 89 ? -3.003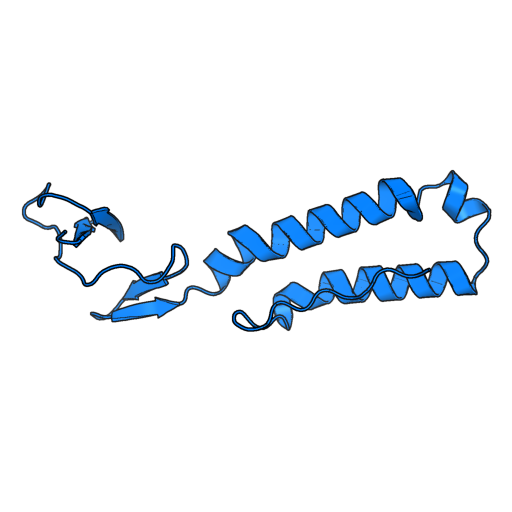 -6.824 11.739 1.00 95.44 89 ALA A CA 1
ATOM 752 C C . ALA A 1 89 ? -2.745 -5.889 10.542 1.00 95.44 89 ALA A C 1
ATOM 754 O O . ALA A 1 89 ? -2.004 -6.247 9.633 1.00 95.44 89 ALA A O 1
ATOM 755 N N . LEU A 1 90 ? -3.260 -4.651 10.577 1.00 95.62 90 LEU A N 1
ATOM 756 C CA . LEU A 1 90 ? -2.944 -3.633 9.563 1.00 95.62 90 LEU A CA 1
ATOM 757 C C . LEU A 1 90 ? -1.440 -3.324 9.469 1.00 95.62 90 LEU A C 1
ATOM 759 O O . LEU A 1 90 ? -0.913 -3.132 8.374 1.00 95.62 90 LEU A O 1
ATOM 763 N N . ARG A 1 91 ? -0.735 -3.251 10.604 1.00 95.12 91 ARG A N 1
ATOM 764 C CA . ARG A 1 91 ? 0.706 -2.949 10.638 1.00 95.12 91 ARG A CA 1
ATOM 765 C C . ARG A 1 91 ? 1.569 -4.099 10.143 1.00 95.12 91 ARG A C 1
ATOM 767 O O . ARG A 1 91 ? 2.634 -3.820 9.600 1.00 95.12 91 ARG A O 1
ATOM 774 N N . ASP A 1 92 ? 1.092 -5.328 10.290 1.00 93.19 92 ASP A N 1
ATOM 775 C CA . ASP A 1 92 ? 1.797 -6.535 9.861 1.00 93.19 92 ASP A CA 1
ATOM 776 C C . ASP A 1 92 ? 1.688 -6.757 8.337 1.00 93.19 92 ASP A C 1
ATOM 778 O O . ASP A 1 92 ? 2.575 -7.356 7.726 1.00 93.19 92 ASP A O 1
ATOM 782 N N . LEU A 1 93 ? 0.638 -6.233 7.689 1.00 89.00 93 LEU A N 1
ATOM 783 C CA . LEU A 1 93 ? 0.363 -6.481 6.268 1.00 89.00 93 LEU A CA 1
ATOM 784 C C . LEU A 1 93 ? 1.483 -6.118 5.286 1.00 89.00 93 LEU A C 1
ATOM 786 O O . LEU A 1 93 ? 1.729 -6.926 4.401 1.00 89.00 93 LEU A O 1
ATOM 790 N N . PRO A 1 94 ? 2.207 -4.986 5.378 1.00 87.69 94 PRO A N 1
ATOM 791 C CA . PRO A 1 94 ? 3.283 -4.689 4.426 1.00 87.69 94 PRO A CA 1
ATOM 792 C C . PRO A 1 94 ? 4.335 -5.810 4.288 1.00 87.69 94 PRO A C 1
ATOM 794 O O . PRO A 1 94 ? 4.979 -5.948 3.241 1.00 87.69 94 PRO A O 1
ATOM 797 N N . GLU A 1 95 ? 4.505 -6.631 5.324 1.00 84.88 95 GLU A N 1
ATOM 798 C CA . GLU A 1 95 ? 5.432 -7.762 5.322 1.00 84.88 95 GLU A CA 1
ATOM 799 C C . GLU A 1 95 ? 4.818 -9.030 4.714 1.00 84.88 95 GLU A C 1
ATOM 801 O O . GLU A 1 95 ? 5.525 -9.778 4.041 1.00 84.88 95 GLU A O 1
ATOM 806 N N . THR A 1 96 ? 3.516 -9.254 4.891 1.00 84.44 96 THR A N 1
ATOM 807 C CA . THR A 1 96 ? 2.841 -10.526 4.575 1.00 84.44 96 THR A CA 1
ATOM 808 C C . THR A 1 96 ? 1.865 -10.462 3.401 1.00 84.44 96 THR A C 1
ATOM 810 O O . THR A 1 96 ? 1.400 -11.508 2.956 1.00 84.44 96 THR A O 1
ATOM 813 N N . ILE A 1 97 ? 1.563 -9.268 2.884 1.00 88.50 97 ILE A N 1
ATOM 814 C CA . ILE A 1 97 ? 0.577 -9.072 1.821 1.00 88.50 97 ILE A CA 1
ATOM 815 C C . ILE A 1 97 ? 1.055 -9.655 0.487 1.00 88.50 97 ILE A C 1
ATOM 817 O O . ILE A 1 97 ? 2.205 -9.447 0.066 1.00 88.50 97 ILE A O 1
ATOM 821 N N . ASP A 1 98 ? 0.143 -10.371 -0.167 1.00 86.69 98 ASP A N 1
ATOM 822 C CA . ASP A 1 98 ? 0.326 -10.928 -1.499 1.00 86.69 98 ASP A CA 1
ATOM 823 C C . ASP A 1 98 ? 0.002 -9.854 -2.556 1.00 86.69 98 ASP A C 1
ATOM 825 O O . ASP A 1 98 ? -1.065 -9.234 -2.491 1.00 86.69 98 ASP A O 1
ATOM 829 N N . PRO A 1 99 ? 0.900 -9.587 -3.522 1.00 84.69 99 PRO A N 1
ATOM 830 C CA . PRO A 1 99 ? 0.609 -8.701 -4.644 1.00 84.69 99 PRO A CA 1
ATOM 831 C C . PRO A 1 99 ? -0.604 -9.110 -5.484 1.00 84.69 99 PRO A C 1
ATOM 833 O O . PRO A 1 99 ? -1.264 -8.228 -6.041 1.00 84.69 99 PRO A O 1
ATOM 836 N N . GLU A 1 100 ? -0.885 -10.410 -5.587 1.00 84.69 100 GLU A N 1
ATOM 837 C CA . GLU A 1 100 ? -1.978 -10.961 -6.395 1.00 84.69 100 GLU A CA 1
ATOM 838 C C . GLU A 1 100 ? -3.299 -11.054 -5.618 1.00 84.69 100 GLU A C 1
ATOM 840 O O . GLU A 1 100 ? -4.366 -10.998 -6.230 1.00 84.69 100 GLU A O 1
ATOM 845 N N . ASP A 1 101 ? -3.237 -11.134 -4.284 1.00 86.06 101 ASP A N 1
ATOM 846 C CA . ASP A 1 101 ? -4.401 -11.272 -3.399 1.00 86.06 101 ASP A CA 1
ATOM 847 C C . ASP A 1 101 ? -4.278 -10.364 -2.160 1.00 86.06 101 ASP A C 1
ATOM 849 O O . ASP A 1 101 ? -3.919 -10.769 -1.050 1.00 86.06 101 ASP A O 1
ATOM 853 N N . GLN A 1 102 ? -4.538 -9.074 -2.376 1.00 83.94 102 GLN A N 1
ATOM 854 C CA . GLN A 1 102 ? -4.402 -8.022 -1.367 1.00 83.94 102 GLN A CA 1
ATOM 855 C C . GLN A 1 102 ? -5.557 -8.049 -0.359 1.00 83.94 102 GLN A C 1
ATOM 857 O O . GLN A 1 102 ? -6.525 -7.292 -0.469 1.00 83.94 102 GLN A O 1
ATOM 862 N N . LEU A 1 103 ? -5.450 -8.913 0.648 1.00 88.69 103 LEU A N 1
ATOM 863 C CA . LEU A 1 103 ? -6.456 -9.039 1.701 1.00 88.69 103 LEU A CA 1
ATOM 864 C C . LEU A 1 103 ? -6.163 -8.111 2.886 1.00 88.69 103 LEU A C 1
ATOM 866 O O . LEU A 1 103 ? -5.151 -8.244 3.575 1.00 88.69 103 LEU A O 1
ATOM 870 N N . TRP A 1 104 ? -7.098 -7.198 3.153 1.00 92.31 104 TRP A N 1
ATOM 871 C CA . TRP A 1 104 ? -7.101 -6.353 4.348 1.00 92.31 104 TRP A CA 1
ATOM 872 C C . TRP A 1 104 ? -7.889 -7.020 5.483 1.00 92.31 104 TRP A C 1
ATOM 874 O O . TRP A 1 104 ? -8.890 -7.684 5.208 1.00 92.31 104 TRP A O 1
ATOM 884 N N . PRO A 1 105 ? -7.481 -6.862 6.759 1.00 93.81 105 PRO A N 1
ATOM 885 C CA . PRO A 1 105 ? -8.268 -7.359 7.877 1.00 93.81 105 PRO A CA 1
ATOM 886 C C . PRO A 1 105 ? -9.655 -6.713 7.879 1.00 93.81 105 PRO A C 1
ATOM 888 O O . PRO A 1 105 ? -9.824 -5.554 7.498 1.00 93.81 105 PRO A O 1
ATOM 891 N N . GLU A 1 106 ? -10.648 -7.457 8.353 1.00 93.81 106 GLU A N 1
ATOM 892 C CA . GLU A 1 106 ? -11.995 -6.927 8.527 1.00 93.81 106 GLU A CA 1
ATOM 893 C C . GLU A 1 106 ? -12.075 -6.061 9.785 1.00 93.81 106 GLU A C 1
ATOM 895 O O . GLU A 1 106 ? -11.519 -6.383 10.840 1.00 93.81 106 GLU A O 1
ATOM 900 N N . MET A 1 107 ? -12.781 -4.942 9.661 1.00 92.94 107 MET A N 1
ATOM 901 C CA . MET A 1 107 ? -12.983 -4.014 10.761 1.00 92.94 107 MET A CA 1
ATOM 902 C C . MET A 1 107 ? -13.868 -4.648 11.854 1.00 92.94 107 MET A C 1
ATOM 904 O O . MET A 1 107 ? -14.879 -5.271 11.522 1.00 92.94 107 MET A O 1
ATOM 908 N N . PRO A 1 108 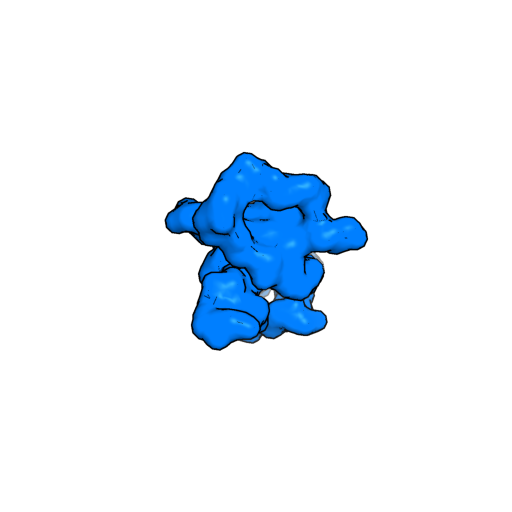? -13.541 -4.467 13.148 1.00 92.25 108 PRO A N 1
ATOM 909 C CA . PRO A 1 108 ? -14.402 -4.891 14.248 1.00 92.25 108 PRO A CA 1
ATOM 910 C C . PRO A 1 108 ? -15.789 -4.234 14.196 1.00 92.25 108 PRO A C 1
ATOM 912 O O . PRO A 1 108 ? -15.924 -3.092 13.750 1.00 92.25 108 PRO A O 1
ATOM 915 N N . ALA A 1 109 ? -16.798 -4.963 14.683 1.00 76.88 109 ALA A N 1
ATOM 916 C CA . ALA A 1 109 ? -18.169 -4.475 14.848 1.00 76.88 109 ALA A CA 1
ATOM 917 C C . ALA A 1 109 ? -18.319 -3.518 16.042 1.00 76.88 109 ALA A C 1
ATOM 919 O O . ALA A 1 109 ? -17.577 -3.692 17.039 1.00 76.88 109 ALA A O 1
#

Sequence (109 aa):
MPCYIDSLGNYYTGDKIHWQDQEVPERPSPYYRWAEGSWAFDRDAWLNADIRPERDRLLDEVDLKYCNAEKWGVMTSGEKDLWKTYKQALRDLPETIDPEDQLWPEMPA

Radius of gyration: 21.05 Å; chains: 1; bounding box: 39×22×59 Å

pLDDT: mean 93.49, std 3.65, range [76.88, 98.0]

Secondary structure (DSSP, 8-state):
--EEE-TT--EEESS--STTPEEEPPPSSTTEEEETTEEEE-HHHHIIIIIHHHHHHHHHHHHHHTSSHHHHHH--HHHHHHHHHHHHHHHHHHHH--SSS-PPPPPP-

Foldseek 3Di:
DWWWADPVQDIDDDDDPDPRIDTAPDAPDPQWGDDPRDTDGNLVVCCVPPLVVVLVVVLVCCCVPQVDPVNVVPDDPVVVVLSVVLNVQSVCCSVPADPVHGDHDDDDD